Protein AF-A0A930I015-F1 (afdb_monomer)

Nearest PDB structures (foldseek):
  9bif-assembly3_M  TM=3.402E-01  e=7.885E+00  Borreliella burgdorferi B31

Foldseek 3Di:
DPVVLVVLLVVLVVLLVVLVVLLVCLVPPWDWDWDCDVHTDTDIDDVVCSVVSNVVSVVVSVVSVVVSVVD

Secondary structure (DSSP, 8-state):
--HHHHHHHHHHHHHHHHHHHHHHHTTSSS-EEEE-TTS-EEEE--GGGHHHHHHHHHHHHHHHHHHHHH-

Radius of gyration: 14.22 Å; Cα contacts (8 Å, |Δi|>4): 55; chains: 1; bounding box: 30×25×42 Å

Sequence (71 aa):
MDINKFNEAKRLVERIKSLDVVCNYGRISKYSLAFEKDGLHSFEVDEALREDVVKLAKSLKEKLEQELREL

Structure (mmCIF, N/CA/C/O backbone):
data_AF-A0A930I015-F1
#
_entry.id   AF-A0A930I015-F1
#
loop_
_atom_site.group_PDB
_atom_site.id
_atom_site.type_symbol
_atom_site.label_atom_id
_atom_site.label_alt_id
_atom_site.label_comp_id
_atom_site.label_asym_id
_atom_site.label_entity_id
_atom_site.label_seq_id
_atom_site.pdbx_PDB_ins_code
_atom_site.Cartn_x
_atom_site.Cartn_y
_atom_site.Cartn_z
_atom_site.occupancy
_atom_site.B_iso_or_equiv
_atom_site.auth_seq_id
_atom_site.auth_comp_id
_atom_site.auth_asym_id
_atom_site.auth_atom_id
_atom_site.pdbx_PDB_model_num
ATOM 1 N N . MET A 1 1 ? -12.208 4.170 26.060 1.00 61.94 1 MET A N 1
ATOM 2 C CA . MET A 1 1 ? -11.816 4.014 24.646 1.00 61.94 1 MET A CA 1
ATOM 3 C C . MET A 1 1 ? -11.534 2.539 24.438 1.00 61.94 1 MET A C 1
ATOM 5 O O . MET A 1 1 ? -10.806 1.981 25.248 1.00 61.94 1 MET A O 1
ATOM 9 N N . ASP A 1 2 ? -12.184 1.895 23.474 1.00 81.25 2 ASP A N 1
ATOM 10 C CA . ASP A 1 2 ? -11.995 0.464 23.221 1.00 81.25 2 ASP A CA 1
ATOM 11 C C . ASP A 1 2 ? -10.563 0.225 22.708 1.00 81.25 2 ASP A C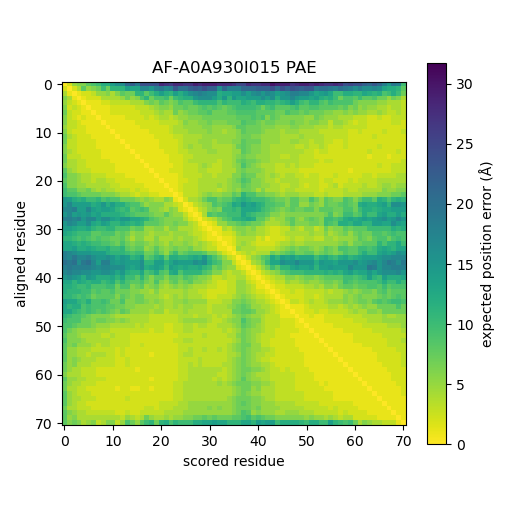 1
ATOM 13 O O . ASP A 1 2 ? -10.161 0.790 21.689 1.00 81.25 2 ASP A O 1
ATOM 17 N N . ILE A 1 3 ? -9.771 -0.554 23.452 1.00 78.31 3 ILE A N 1
ATOM 18 C CA . ILE A 1 3 ? -8.363 -0.841 23.136 1.00 78.31 3 ILE A CA 1
ATOM 19 C C . ILE A 1 3 ? -8.245 -1.512 21.760 1.00 78.31 3 ILE A C 1
ATOM 21 O O . ILE A 1 3 ? -7.275 -1.263 21.043 1.00 78.31 3 ILE A O 1
ATOM 25 N N . ASN A 1 4 ? -9.247 -2.296 21.351 1.00 83.06 4 ASN A N 1
ATOM 26 C CA . ASN A 1 4 ? -9.254 -2.943 20.041 1.00 83.06 4 ASN A CA 1
ATOM 27 C C . ASN A 1 4 ? -9.403 -1.914 18.918 1.00 83.06 4 ASN A C 1
ATOM 29 O O . ASN A 1 4 ? -8.589 -1.913 17.996 1.00 83.06 4 ASN A O 1
ATOM 33 N N . LYS A 1 5 ? -10.343 -0.968 19.054 1.00 82.00 5 LYS A N 1
ATOM 34 C CA . LYS A 1 5 ? -10.503 0.142 18.099 1.00 82.00 5 LYS A CA 1
ATOM 35 C C . LYS A 1 5 ? -9.246 1.003 17.998 1.00 82.00 5 LYS A C 1
ATOM 37 O O . LYS A 1 5 ? -8.859 1.417 16.911 1.00 82.00 5 LYS A O 1
ATOM 42 N N . PHE A 1 6 ? -8.573 1.254 19.121 1.00 86.12 6 PHE A N 1
ATOM 43 C CA . PHE A 1 6 ? -7.317 2.005 19.112 1.00 86.12 6 PHE A CA 1
ATOM 44 C C . PHE A 1 6 ? -6.196 1.268 18.368 1.00 86.12 6 PHE A C 1
ATOM 46 O O . PHE A 1 6 ? -5.482 1.876 17.569 1.00 86.12 6 PHE A O 1
ATOM 53 N N . ASN A 1 7 ? -6.041 -0.036 18.609 1.00 89.44 7 ASN A N 1
ATOM 54 C CA . ASN A 1 7 ? -5.033 -0.853 17.932 1.00 89.44 7 ASN A CA 1
ATOM 55 C C . ASN A 1 7 ? -5.299 -0.949 16.424 1.00 89.44 7 ASN A C 1
ATOM 57 O O . ASN A 1 7 ? -4.362 -0.893 15.625 1.00 89.44 7 ASN A O 1
ATOM 61 N N . GLU A 1 8 ? -6.566 -1.051 16.035 1.00 90.31 8 GLU A N 1
ATOM 62 C CA . GLU A 1 8 ? -6.991 -1.067 14.639 1.00 90.31 8 GLU A CA 1
ATOM 63 C C . GLU A 1 8 ? -6.723 0.275 1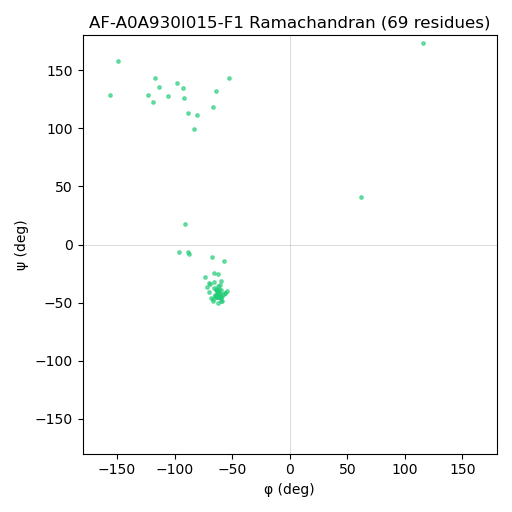3.946 1.00 90.31 8 GLU A C 1
ATOM 65 O O . GLU A 1 8 ? -6.041 0.307 12.918 1.00 90.31 8 GLU A O 1
ATOM 70 N N . ALA A 1 9 ? -7.117 1.392 14.566 1.00 90.56 9 ALA A N 1
ATOM 71 C CA . ALA A 1 9 ? -6.809 2.732 14.069 1.00 90.56 9 ALA A CA 1
ATOM 72 C C . ALA A 1 9 ? -5.293 2.959 13.928 1.00 90.56 9 ALA A C 1
ATOM 74 O O . ALA A 1 9 ? -4.828 3.470 12.907 1.00 90.56 9 ALA A O 1
ATOM 75 N N . LYS A 1 10 ? -4.493 2.524 14.912 1.00 92.69 10 LYS A N 1
ATOM 76 C CA . LYS A 1 10 ? -3.025 2.607 14.850 1.00 92.69 10 LYS A CA 1
ATOM 77 C C . LYS A 1 10 ? -2.469 1.835 13.648 1.00 92.69 10 LYS A C 1
ATOM 79 O O . LYS A 1 10 ? -1.643 2.374 12.910 1.00 92.69 10 LYS A O 1
ATOM 84 N N . ARG A 1 11 ? -2.950 0.610 13.418 1.00 92.06 11 ARG A N 1
ATOM 85 C CA . ARG A 1 11 ? -2.531 -0.230 12.286 1.00 92.06 11 ARG A CA 1
ATOM 86 C C . ARG A 1 11 ? -2.908 0.392 10.938 1.00 92.06 11 ARG A C 1
ATOM 88 O O . ARG A 1 11 ? -2.116 0.330 9.998 1.00 92.06 11 ARG A O 1
ATOM 95 N N . LEU A 1 12 ? -4.088 1.003 10.831 1.00 92.44 12 LEU A N 1
ATOM 96 C CA . LEU A 1 12 ? -4.507 1.721 9.623 1.00 92.44 12 LEU A CA 1
ATOM 97 C C . LEU A 1 12 ? -3.614 2.934 9.348 1.00 92.44 12 LEU A C 1
ATOM 99 O O . LEU A 1 12 ? -3.139 3.097 8.225 1.00 92.44 12 LEU A O 1
ATOM 103 N N . VAL A 1 13 ? -3.308 3.732 10.375 1.00 92.50 13 VAL A N 1
ATOM 104 C CA . VAL A 1 13 ? -2.408 4.890 10.251 1.00 92.50 13 VAL A CA 1
ATOM 105 C C . VAL A 1 13 ? -1.010 4.474 9.788 1.00 92.50 13 VAL A C 1
ATOM 107 O O . VAL A 1 13 ? -0.434 5.134 8.923 1.00 92.50 13 VAL A O 1
ATOM 110 N N . GLU A 1 14 ? -0.454 3.387 10.327 1.00 92.69 14 GLU A N 1
ATOM 111 C CA . GLU A 1 14 ? 0.852 2.868 9.897 1.00 92.69 14 GLU A CA 1
ATOM 112 C C . GLU A 1 14 ? 0.838 2.460 8.416 1.00 92.69 14 GLU A C 1
ATOM 114 O O . GLU A 1 14 ? 1.716 2.873 7.659 1.00 92.69 14 GLU A O 1
ATOM 119 N N . ARG A 1 15 ? -0.207 1.751 7.967 1.00 91.44 15 ARG A N 1
ATOM 120 C CA . ARG A 1 15 ? -0.363 1.361 6.555 1.00 91.44 15 ARG A CA 1
ATOM 121 C C . ARG A 1 15 ? -0.510 2.567 5.626 1.00 91.44 15 ARG A C 1
ATOM 123 O O . ARG A 1 15 ? 0.118 2.589 4.570 1.00 91.44 15 ARG A O 1
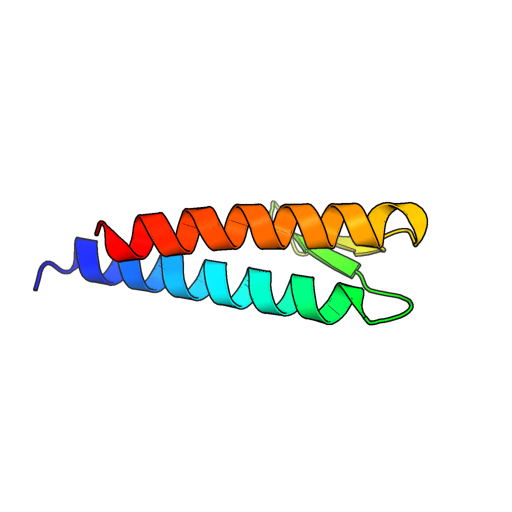ATOM 130 N N . ILE A 1 16 ? -1.296 3.574 6.013 1.00 92.62 16 ILE A N 1
ATOM 131 C CA . ILE A 1 16 ? -1.455 4.820 5.242 1.00 92.62 16 ILE A CA 1
ATOM 132 C C . ILE A 1 16 ? -0.100 5.520 5.071 1.00 92.62 16 ILE A C 1
ATOM 134 O O . ILE A 1 16 ? 0.258 5.897 3.955 1.00 92.62 16 ILE A O 1
ATOM 138 N N . LYS A 1 17 ? 0.694 5.626 6.144 1.00 91.56 17 LYS A N 1
ATOM 139 C CA . LYS A 1 17 ? 2.036 6.230 6.087 1.00 91.56 17 LYS A CA 1
ATOM 140 C C . LYS A 1 17 ? 2.974 5.471 5.148 1.00 91.56 17 LYS A C 1
ATOM 142 O O . LYS A 1 17 ? 3.698 6.101 4.380 1.00 91.56 17 LYS A O 1
ATOM 147 N N . SER A 1 18 ? 2.950 4.139 5.167 1.00 89.56 18 SER A N 1
ATOM 148 C CA . SER A 1 18 ? 3.734 3.330 4.225 1.00 89.56 18 SER A CA 1
ATOM 149 C C . SER A 1 18 ? 3.334 3.591 2.768 1.00 89.56 18 SER A C 1
ATOM 151 O O . SER A 1 18 ? 4.203 3.669 1.900 1.00 89.56 18 SER A O 1
ATOM 153 N N . LEU A 1 19 ? 2.042 3.787 2.483 1.00 90.38 19 LEU A N 1
ATOM 154 C CA . LEU A 1 19 ? 1.568 4.102 1.130 1.00 90.38 19 LEU A CA 1
ATOM 155 C C . LEU A 1 19 ? 1.968 5.507 0.669 1.00 90.38 19 LEU A C 1
ATOM 157 O O . LEU A 1 19 ? 2.269 5.692 -0.511 1.00 90.38 19 LEU A O 1
ATOM 161 N N . ASP A 1 20 ? 2.040 6.478 1.581 1.00 88.56 20 ASP A N 1
ATOM 162 C CA . ASP A 1 20 ? 2.581 7.807 1.273 1.00 88.56 20 ASP A CA 1
ATOM 163 C C . ASP A 1 20 ? 4.050 7.748 0.853 1.00 88.56 20 ASP A C 1
ATOM 165 O O . ASP A 1 20 ? 4.459 8.414 -0.101 1.00 88.56 20 ASP A O 1
ATOM 169 N N . VAL A 1 21 ? 4.845 6.910 1.518 1.00 87.12 21 VAL A N 1
ATOM 170 C CA . VAL A 1 21 ? 6.247 6.678 1.150 1.00 87.12 21 VAL A CA 1
ATOM 171 C C . VAL A 1 21 ? 6.352 6.108 -0.271 1.00 87.12 21 VAL A C 1
ATOM 173 O O . VAL A 1 21 ? 7.117 6.635 -1.079 1.00 87.12 21 VAL A O 1
ATOM 176 N N . VAL A 1 22 ? 5.525 5.117 -0.623 1.00 85.88 22 VAL A N 1
ATOM 177 C CA . VAL A 1 22 ? 5.471 4.558 -1.989 1.00 85.88 22 VAL A CA 1
ATOM 178 C C . VAL A 1 22 ? 5.076 5.618 -3.023 1.00 85.88 22 VAL A C 1
ATOM 180 O O . VAL A 1 22 ? 5.717 5.733 -4.068 1.00 85.88 22 VAL A O 1
ATOM 183 N N . CYS A 1 23 ? 4.069 6.445 -2.726 1.00 84.69 23 CYS A N 1
ATOM 184 C CA . CYS A 1 23 ? 3.661 7.537 -3.614 1.00 84.69 23 CYS A CA 1
ATOM 185 C C . CYS A 1 23 ? 4.788 8.559 -3.844 1.00 84.69 23 CYS A C 1
ATOM 187 O O . CYS A 1 23 ? 4.908 9.102 -4.944 1.00 84.69 23 CYS A O 1
ATOM 189 N N . ASN A 1 24 ? 5.622 8.811 -2.832 1.00 83.31 24 ASN A N 1
ATOM 190 C CA . ASN A 1 24 ? 6.775 9.703 -2.946 1.00 83.31 24 ASN A CA 1
ATOM 191 C C . ASN A 1 24 ? 7.906 9.089 -3.784 1.00 83.31 24 ASN A C 1
ATOM 193 O O . ASN A 1 24 ? 8.540 9.806 -4.562 1.00 83.31 24 ASN A O 1
ATOM 197 N N . TYR A 1 25 ? 8.127 7.774 -3.689 1.00 76.94 25 TYR A N 1
ATOM 198 C CA . TYR A 1 25 ? 9.134 7.068 -4.488 1.00 76.94 25 TYR A CA 1
ATOM 199 C C . TYR A 1 25 ? 8.838 7.048 -5.984 1.00 76.94 25 TYR A C 1
ATOM 201 O O . TYR A 1 25 ? 9.773 7.031 -6.778 1.00 76.94 25 TYR A O 1
ATOM 209 N N . GLY A 1 26 ? 7.572 7.173 -6.386 1.00 68.00 26 GLY A N 1
ATOM 210 C CA . GLY A 1 26 ? 7.197 7.352 -7.791 1.00 68.00 26 GLY A CA 1
ATOM 211 C C . GLY A 1 26 ? 7.826 8.569 -8.485 1.00 68.00 26 GLY A C 1
ATOM 212 O O . GLY A 1 26 ? 7.798 8.647 -9.709 1.00 68.00 26 GLY A O 1
ATOM 213 N N . ARG A 1 27 ? 8.408 9.512 -7.729 1.00 70.31 27 ARG A N 1
ATOM 214 C CA . ARG A 1 27 ? 9.164 10.665 -8.255 1.00 70.31 27 ARG A CA 1
ATOM 215 C C . ARG A 1 27 ? 10.654 10.375 -8.466 1.00 70.31 27 ARG A C 1
ATOM 217 O O . ARG A 1 27 ? 11.369 11.238 -8.967 1.00 70.31 27 ARG A O 1
ATOM 224 N N . ILE A 1 28 ? 11.131 9.205 -8.048 1.00 78.62 28 ILE A N 1
ATOM 225 C CA . ILE A 1 28 ? 12.535 8.801 -8.126 1.00 78.62 28 ILE A CA 1
ATOM 226 C C . ILE A 1 28 ? 12.726 7.923 -9.364 1.00 78.62 28 ILE A C 1
ATOM 228 O O . ILE A 1 28 ? 11.913 7.051 -9.666 1.00 78.62 28 ILE A O 1
ATOM 232 N N . SER A 1 29 ? 13.832 8.143 -10.074 1.00 70.56 29 SER A N 1
ATOM 233 C CA . SER A 1 29 ? 14.172 7.441 -11.315 1.00 70.56 29 SER A CA 1
ATOM 234 C C . SER A 1 29 ? 14.491 5.958 -11.140 1.00 70.56 29 SER A C 1
ATOM 236 O O . SER A 1 29 ? 14.616 5.277 -12.147 1.00 70.56 29 SER A O 1
ATOM 238 N N . LYS A 1 30 ? 14.655 5.459 -9.909 1.00 76.62 30 LYS A N 1
ATOM 239 C CA . LYS A 1 30 ? 14.774 4.040 -9.543 1.00 76.62 30 LYS A CA 1
ATOM 240 C C . LYS A 1 30 ? 14.361 3.874 -8.085 1.00 76.62 30 LYS A C 1
ATOM 242 O O . LYS A 1 30 ? 14.872 4.589 -7.224 1.00 76.62 30 LYS A O 1
ATOM 247 N N . TYR A 1 31 ? 13.457 2.943 -7.803 1.00 80.62 31 TYR A N 1
ATOM 248 C CA . TYR A 1 31 ? 13.120 2.557 -6.436 1.00 80.62 31 TYR A CA 1
ATOM 249 C C . TYR A 1 31 ? 12.703 1.090 -6.389 1.00 80.62 31 TYR A C 1
ATOM 251 O O . TYR A 1 31 ? 12.276 0.522 -7.394 1.00 80.62 31 TYR A O 1
ATOM 259 N N . SER A 1 32 ? 12.818 0.493 -5.207 1.00 84.06 32 SER A N 1
ATOM 260 C CA . SER A 1 32 ? 12.377 -0.873 -4.959 1.00 84.06 32 SER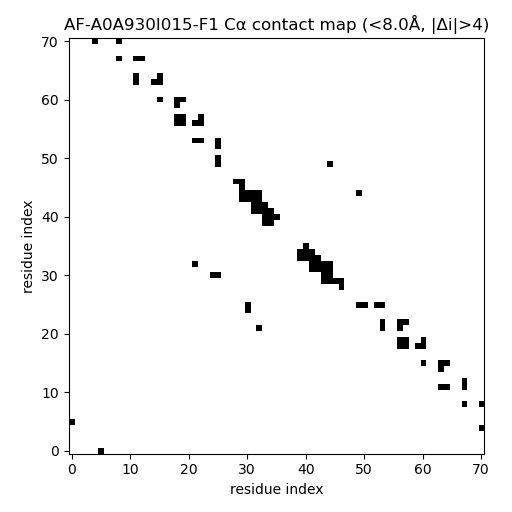 A CA 1
ATOM 261 C C . SER A 1 32 ? 11.261 -0.889 -3.927 1.00 84.06 32 SER A C 1
ATOM 263 O O . SER A 1 32 ? 11.280 -0.122 -2.963 1.00 84.06 32 SER A O 1
ATOM 265 N N .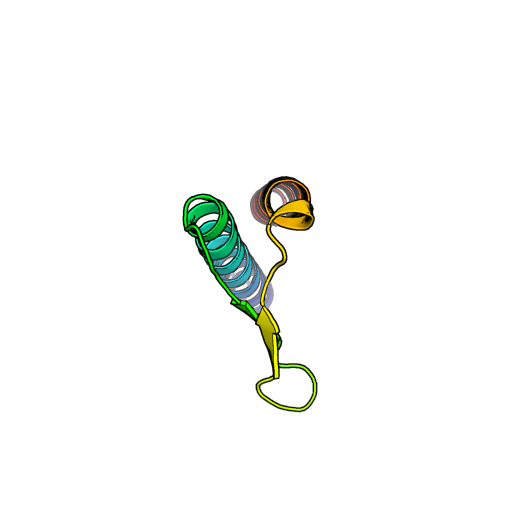 LEU A 1 33 ? 10.299 -1.784 -4.116 1.00 84.06 33 LEU A N 1
ATOM 266 C CA . LEU A 1 33 ? 9.291 -2.094 -3.113 1.00 84.06 33 LEU A CA 1
ATOM 267 C C . LEU A 1 33 ? 9.781 -3.258 -2.263 1.00 84.06 33 LEU A C 1
ATOM 269 O O . LEU A 1 33 ? 10.132 -4.307 -2.799 1.00 84.06 33 LEU A O 1
ATOM 273 N N . ALA A 1 34 ? 9.796 -3.063 -0.948 1.00 82.38 34 ALA A N 1
ATOM 274 C CA . ALA A 1 34 ? 10.089 -4.113 0.011 1.00 82.38 34 ALA A CA 1
ATOM 275 C C . ALA A 1 34 ? 8.790 -4.777 0.483 1.00 82.38 34 ALA A C 1
ATOM 277 O O . ALA A 1 34 ? 7.823 -4.097 0.830 1.00 82.38 34 ALA A O 1
ATOM 278 N N . PHE A 1 35 ? 8.787 -6.104 0.523 1.00 78.94 35 PHE A N 1
ATOM 279 C CA . PHE A 1 35 ? 7.702 -6.929 1.031 1.00 78.94 35 PHE A CA 1
ATOM 280 C C . PHE A 1 35 ? 8.255 -7.818 2.143 1.00 78.94 35 PHE A C 1
ATOM 282 O O . PHE A 1 35 ? 9.251 -8.505 1.947 1.00 78.94 35 PHE A O 1
ATOM 289 N N . GLU A 1 36 ? 7.592 -7.817 3.300 1.00 76.56 36 GLU A N 1
ATOM 290 C CA . GLU A 1 36 ? 7.983 -8.609 4.479 1.00 76.56 36 GLU A CA 1
ATOM 291 C C . GLU A 1 36 ? 7.323 -10.000 4.530 1.00 76.56 36 GLU A C 1
ATOM 293 O O . GLU A 1 36 ? 7.252 -10.631 5.586 1.00 76.56 36 GLU A O 1
ATOM 298 N N . LYS A 1 37 ? 6.793 -10.503 3.409 1.00 68.69 37 LYS A N 1
ATOM 299 C CA . LYS A 1 37 ? 6.209 -11.847 3.390 1.00 68.69 37 LYS A CA 1
ATOM 300 C C . LYS A 1 37 ? 7.333 -12.877 3.265 1.00 68.69 37 LYS A C 1
ATOM 302 O O . LYS A 1 37 ? 7.959 -12.964 2.216 1.00 68.69 37 LYS A O 1
ATOM 307 N N . ASP A 1 38 ? 7.554 -13.650 4.328 1.00 67.56 38 ASP A N 1
ATOM 308 C CA . ASP A 1 38 ? 8.566 -14.716 4.405 1.00 67.56 38 ASP A CA 1
ATOM 309 C C . ASP A 1 38 ? 10.019 -14.210 4.246 1.00 67.56 38 ASP A C 1
ATOM 311 O O . ASP A 1 38 ? 10.852 -14.823 3.575 1.00 67.56 38 ASP A O 1
ATOM 315 N N . GLY A 1 39 ? 10.325 -13.065 4.869 1.00 73.50 39 GLY A N 1
ATOM 316 C CA . GLY A 1 39 ? 11.628 -12.390 4.810 1.00 73.50 39 GLY A CA 1
ATOM 317 C C . GLY A 1 39 ? 11.550 -11.021 4.131 1.00 73.50 39 GLY A C 1
ATOM 318 O O . GLY A 1 39 ? 10.499 -10.634 3.629 1.00 73.50 39 GLY A O 1
ATOM 319 N N . LEU A 1 40 ? 12.656 -10.270 4.142 1.00 78.19 40 LEU A N 1
ATOM 320 C CA . LEU A 1 40 ? 12.743 -8.981 3.452 1.00 78.19 40 LEU A CA 1
ATOM 321 C C . LEU A 1 40 ? 13.084 -9.221 1.977 1.00 78.19 40 LEU A C 1
ATOM 323 O O . LEU A 1 40 ? 14.250 -9.417 1.633 1.00 78.19 40 LEU A O 1
ATOM 327 N N . HIS A 1 41 ? 12.070 -9.186 1.116 1.00 80.12 41 HIS A N 1
ATOM 328 C CA . HIS A 1 41 ? 12.245 -9.269 -0.335 1.00 80.12 41 HIS A CA 1
ATOM 329 C C . HIS A 1 41 ? 12.033 -7.894 -0.948 1.00 80.12 41 HIS A C 1
ATOM 331 O O . HIS A 1 41 ? 11.013 -7.258 -0.689 1.00 80.12 41 HIS A O 1
ATOM 337 N N . SER A 1 42 ? 12.976 -7.420 -1.759 1.00 83.81 42 SER A N 1
ATOM 338 C CA . SER A 1 42 ? 12.839 -6.159 -2.486 1.00 83.81 42 SER A CA 1
ATOM 339 C C . SER A 1 42 ? 12.768 -6.397 -3.991 1.00 83.81 42 SER A C 1
ATOM 341 O O . SER A 1 42 ? 13.533 -7.181 -4.548 1.00 83.81 42 SER A O 1
ATOM 343 N N . PHE A 1 43 ? 11.840 -5.709 -4.654 1.00 83.38 43 PHE A N 1
ATOM 344 C CA . PHE A 1 43 ? 11.665 -5.755 -6.105 1.00 83.38 43 PHE A CA 1
ATOM 345 C C . PHE A 1 43 ? 11.873 -4.359 -6.671 1.00 83.38 43 PHE A C 1
ATOM 347 O O . PHE A 1 43 ? 11.199 -3.422 -6.245 1.00 83.38 43 PHE A O 1
ATOM 354 N N . GLU A 1 44 ? 12.813 -4.207 -7.603 1.00 86.88 44 GLU A N 1
ATOM 355 C CA . GLU A 1 44 ? 12.962 -2.965 -8.363 1.00 86.88 44 GLU A CA 1
ATOM 356 C C . GLU A 1 44 ? 11.709 -2.734 -9.212 1.00 86.88 44 GLU A C 1
ATOM 358 O O . GLU A 1 44 ? 11.206 -3.650 -9.861 1.00 86.88 44 GLU A O 1
ATOM 363 N N . VAL A 1 45 ? 11.173 -1.516 -9.159 1.00 85.19 45 VAL A N 1
ATOM 364 C CA . VAL A 1 45 ? 10.008 -1.144 -9.958 1.00 85.19 45 VAL A CA 1
ATOM 365 C C . VAL A 1 45 ? 10.487 -0.636 -11.308 1.00 85.19 45 VAL A C 1
ATOM 367 O O . VAL A 1 45 ? 11.095 0.439 -11.400 1.00 85.19 45 VAL A O 1
ATOM 370 N N . ASP A 1 46 ? 10.170 -1.402 -12.352 1.00 86.25 46 ASP A N 1
ATOM 371 C CA . ASP A 1 46 ? 10.393 -1.006 -13.738 1.00 86.25 46 ASP A CA 1
ATOM 372 C C . ASP A 1 46 ? 9.775 0.362 -14.022 1.00 86.25 46 ASP A C 1
ATOM 374 O O . ASP A 1 46 ? 8.691 0.698 -13.541 1.00 86.25 46 ASP A O 1
ATOM 378 N N . GLU A 1 47 ? 10.450 1.152 -14.855 1.00 83.38 47 GLU A N 1
ATOM 379 C CA . GLU A 1 47 ? 9.990 2.492 -15.222 1.00 83.38 47 GLU A CA 1
ATOM 380 C C . GLU A 1 47 ? 8.567 2.492 -15.787 1.00 83.38 47 GLU A C 1
ATOM 382 O O . GLU A 1 47 ? 7.754 3.331 -15.401 1.00 83.38 47 GLU A O 1
ATOM 387 N N . ALA A 1 48 ? 8.246 1.488 -16.606 1.00 86.56 48 ALA A N 1
ATOM 388 C CA . ALA A 1 48 ? 6.924 1.304 -17.195 1.00 86.56 48 ALA A CA 1
ATOM 389 C C . ALA A 1 48 ? 5.814 1.063 -16.156 1.00 86.56 48 ALA A C 1
ATOM 391 O O . ALA A 1 48 ? 4.659 1.367 -16.427 1.00 86.56 48 ALA A O 1
ATOM 392 N N . LEU A 1 49 ? 6.148 0.540 -14.970 1.00 85.75 49 LEU A N 1
ATOM 393 C CA . LEU A 1 49 ? 5.184 0.207 -13.916 1.00 85.75 49 LEU A CA 1
ATOM 394 C C . LEU A 1 49 ? 5.039 1.314 -12.864 1.00 85.75 49 LEU A C 1
ATOM 396 O O . LEU A 1 49 ? 4.183 1.218 -11.983 1.00 85.75 49 LEU A O 1
ATOM 400 N N . ARG A 1 50 ? 5.857 2.374 -12.915 1.00 84.88 50 ARG A N 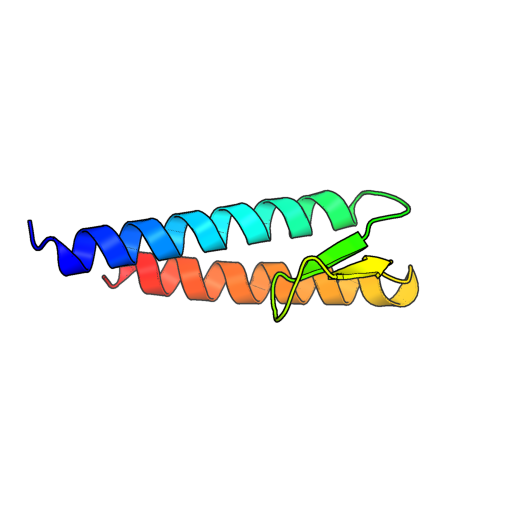1
ATOM 401 C CA . ARG A 1 50 ? 5.886 3.399 -11.856 1.00 84.88 50 ARG A CA 1
ATOM 402 C C . ARG A 1 50 ? 4.554 4.096 -11.666 1.00 84.88 50 ARG A C 1
ATOM 404 O O . ARG A 1 50 ? 4.104 4.237 -10.530 1.00 84.88 50 ARG A O 1
ATOM 411 N N . GLU A 1 51 ? 3.949 4.552 -12.757 1.00 86.69 51 GLU A N 1
ATOM 412 C CA . GLU A 1 51 ? 2.677 5.270 -12.695 1.00 86.69 51 GLU A CA 1
ATOM 413 C C . GLU A 1 51 ? 1.564 4.374 -12.152 1.00 86.69 51 GLU A C 1
ATOM 415 O O . GLU A 1 51 ? 0.791 4.812 -11.297 1.00 86.69 51 GLU A O 1
ATOM 420 N N . ASP A 1 52 ? 1.542 3.105 -12.560 1.00 89.88 52 ASP A N 1
ATOM 421 C CA . ASP A 1 52 ? 0.574 2.119 -12.083 1.00 89.88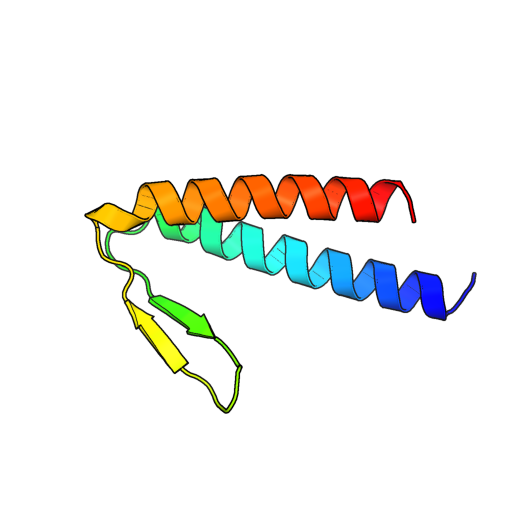 52 ASP A CA 1
ATOM 422 C C . ASP A 1 52 ? 0.745 1.830 -10.590 1.00 89.88 52 ASP A C 1
ATOM 424 O O . ASP A 1 52 ? -0.242 1.825 -9.850 1.00 89.88 52 ASP A O 1
ATOM 428 N N . VAL A 1 53 ? 1.985 1.673 -10.112 1.00 88.44 53 VAL A N 1
ATOM 429 C CA . VAL A 1 53 ? 2.275 1.496 -8.680 1.00 88.44 53 VAL A CA 1
ATOM 430 C C . VAL A 1 53 ? 1.825 2.717 -7.876 1.00 88.44 53 VAL A C 1
ATOM 432 O O . VAL A 1 53 ? 1.175 2.563 -6.841 1.00 88.44 53 VAL A O 1
ATOM 435 N N . VAL A 1 54 ? 2.106 3.935 -8.352 1.00 88.50 54 VAL A N 1
ATOM 436 C CA . VAL A 1 54 ? 1.670 5.173 -7.682 1.00 88.50 54 VAL A CA 1
ATOM 437 C C . VAL A 1 54 ? 0.149 5.276 -7.661 1.00 88.50 54 VAL A C 1
ATOM 439 O O . VAL A 1 54 ? -0.436 5.634 -6.636 1.00 88.50 54 VAL A O 1
ATOM 442 N N . LYS A 1 55 ? -0.509 4.968 -8.779 1.00 91.94 55 LYS A N 1
ATOM 443 C CA . LYS A 1 55 ? -1.968 5.006 -8.890 1.00 91.94 55 LYS A CA 1
ATOM 444 C C . LYS A 1 55 ? -2.612 3.994 -7.945 1.00 91.94 55 LYS A C 1
ATOM 446 O O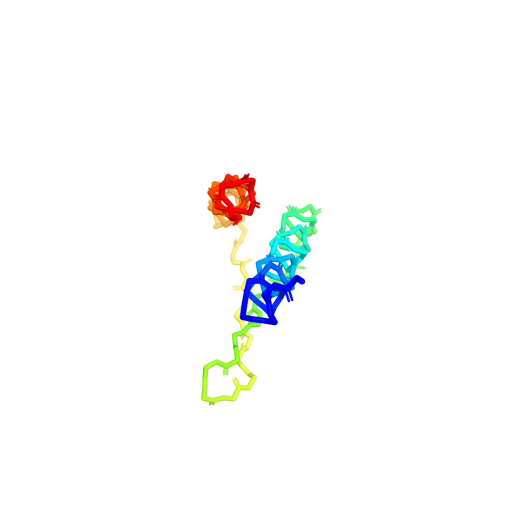 . LYS A 1 55 ? -3.530 4.356 -7.211 1.00 91.94 55 LYS A O 1
ATOM 451 N N . LEU A 1 56 ? -2.085 2.771 -7.899 1.00 92.25 56 LEU A N 1
ATOM 452 C CA . LEU A 1 56 ? -2.542 1.729 -6.985 1.00 92.25 56 LEU A CA 1
ATOM 453 C C . LEU A 1 56 ? -2.352 2.141 -5.519 1.00 92.25 56 LEU A C 1
ATOM 455 O O . LEU A 1 56 ? -3.277 1.990 -4.721 1.00 92.25 56 LEU A O 1
ATOM 459 N N . ALA A 1 57 ? -1.189 2.699 -5.170 1.00 90.88 57 ALA A N 1
ATOM 460 C CA . ALA A 1 57 ? -0.898 3.154 -3.813 1.00 90.88 57 ALA A CA 1
ATOM 461 C C . ALA A 1 57 ? -1.850 4.277 -3.365 1.00 90.88 57 ALA A C 1
ATOM 463 O O . ALA A 1 57 ? -2.365 4.220 -2.247 1.00 90.88 57 ALA A O 1
ATOM 464 N N . LYS A 1 58 ? -2.158 5.241 -4.245 1.00 92.75 58 LYS A N 1
ATOM 465 C CA . LYS A 1 58 ? -3.152 6.297 -3.982 1.00 92.75 58 LYS A CA 1
ATOM 466 C C . LYS A 1 58 ? -4.551 5.730 -3.765 1.00 92.75 58 LYS A C 1
ATOM 468 O O . LYS A 1 58 ? -5.170 6.025 -2.748 1.00 92.75 58 LYS A O 1
ATOM 473 N N . SER A 1 59 ? -5.023 4.873 -4.671 1.00 94.94 59 SER A N 1
ATOM 474 C CA . SER A 1 59 ? -6.354 4.265 -4.547 1.00 94.94 59 SER A CA 1
ATOM 475 C C . SER A 1 59 ? -6.485 3.401 -3.293 1.00 94.94 59 SER A C 1
ATOM 477 O O . SER A 1 59 ? -7.550 3.357 -2.681 1.00 94.94 59 SER A O 1
ATOM 479 N N . LEU A 1 60 ? -5.420 2.702 -2.890 1.00 94.44 60 LEU A N 1
ATOM 480 C CA . LEU A 1 60 ? -5.422 1.945 -1.641 1.00 94.44 60 LEU A CA 1
ATOM 481 C C . LEU A 1 60 ? -5.415 2.876 -0.423 1.00 94.44 60 L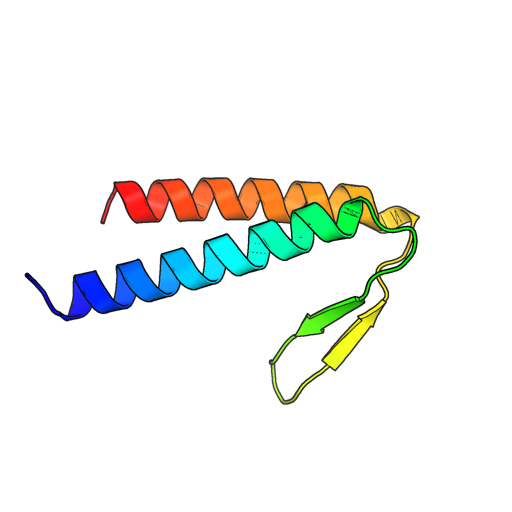EU A C 1
ATOM 483 O O . LEU A 1 60 ? -6.142 2.620 0.532 1.00 94.44 60 LEU A O 1
ATOM 487 N N . LYS A 1 61 ? -4.638 3.963 -0.466 1.00 93.44 61 LYS A N 1
ATOM 488 C CA . LYS A 1 61 ? -4.594 4.964 0.602 1.00 93.44 61 LYS A CA 1
ATOM 489 C C . LYS A 1 61 ? -5.971 5.582 0.844 1.00 93.44 61 LYS A C 1
ATOM 491 O O . LYS A 1 61 ? -6.414 5.585 1.985 1.00 93.44 61 LYS A O 1
ATOM 496 N N . GLU A 1 62 ? -6.664 6.024 -0.204 1.00 95.00 62 GLU A N 1
ATOM 497 C CA . GLU A 1 62 ? -8.013 6.605 -0.098 1.00 95.00 62 GLU A CA 1
ATOM 498 C C . GLU A 1 62 ? -9.001 5.644 0.581 1.00 95.00 62 GLU A C 1
ATOM 500 O O . GLU A 1 62 ? -9.772 6.050 1.450 1.00 95.00 62 GLU A O 1
ATOM 505 N N . LYS A 1 63 ? -8.936 4.347 0.246 1.00 95.75 63 LYS A N 1
ATOM 506 C CA . LYS A 1 63 ? -9.763 3.319 0.897 1.00 95.75 63 LYS A CA 1
ATOM 507 C C . LYS A 1 63 ? -9.457 3.185 2.389 1.00 95.75 63 LYS A C 1
ATOM 509 O O . LYS A 1 63 ? -10.387 3.131 3.184 1.00 95.75 63 LYS A O 1
ATOM 514 N N . LEU A 1 64 ? -8.178 3.151 2.770 1.00 94.19 64 LEU A N 1
ATOM 515 C CA . LEU A 1 64 ? -7.780 3.035 4.179 1.00 94.19 64 LEU A CA 1
ATOM 516 C C . LEU A 1 64 ? -8.096 4.306 4.979 1.00 94.19 64 LEU A C 1
ATOM 518 O O . LEU A 1 64 ? -8.427 4.221 6.158 1.00 94.19 64 LEU A O 1
ATOM 522 N N . GLU A 1 65 ? -8.004 5.484 4.361 1.00 93.56 65 GLU A N 1
ATOM 523 C CA . GLU A 1 65 ? -8.418 6.743 4.987 1.00 93.56 65 GLU A CA 1
ATOM 524 C C . GLU A 1 65 ? -9.926 6.781 5.237 1.00 93.56 65 GLU A C 1
ATOM 526 O O . GLU A 1 65 ? -10.349 7.294 6.272 1.00 93.56 65 GLU A O 1
ATOM 531 N N . GLN A 1 66 ? -10.730 6.234 4.322 1.00 95.25 66 GLN A N 1
ATOM 532 C CA . GLN A 1 66 ? -12.169 6.097 4.526 1.00 95.25 66 GLN A CA 1
ATOM 533 C C . GLN A 1 66 ? -12.478 5.108 5.657 1.00 95.25 66 GLN A C 1
ATOM 535 O O . GLN A 1 66 ? -13.232 5.453 6.562 1.00 95.25 66 GLN A O 1
ATOM 540 N N . GLU A 1 67 ? -11.835 3.937 5.663 1.00 93.56 67 GLU A N 1
ATOM 541 C CA . GLU A 1 67 ? -11.966 2.935 6.734 1.00 93.56 67 GLU A CA 1
ATOM 542 C C . GLU A 1 67 ? -11.612 3.528 8.108 1.00 93.56 67 GLU A C 1
ATOM 544 O O . GLU A 1 67 ? -12.336 3.335 9.078 1.00 93.56 67 GLU A O 1
ATOM 549 N N . LEU A 1 68 ? -10.550 4.339 8.183 1.00 91.94 68 LEU A N 1
ATOM 550 C CA . LEU A 1 68 ? -10.146 5.018 9.415 1.00 91.94 68 LEU A CA 1
ATOM 551 C C . LEU A 1 68 ? -11.165 6.069 9.891 1.00 91.94 68 LEU A C 1
ATOM 553 O O . LEU A 1 68 ? -11.282 6.289 11.094 1.00 91.94 68 LEU A O 1
ATOM 557 N N . ARG A 1 69 ? -11.878 6.743 8.978 1.00 91.56 69 ARG A N 1
ATOM 558 C CA . ARG A 1 69 ? -12.929 7.719 9.333 1.00 91.56 69 ARG A CA 1
ATOM 559 C C . ARG A 1 69 ? -14.196 7.052 9.858 1.00 91.56 69 ARG A C 1
ATOM 561 O O . ARG A 1 69 ? -14.935 7.687 10.605 1.00 91.56 69 ARG A O 1
ATOM 568 N N . GLU A 1 70 ? -14.461 5.823 9.427 1.00 92.19 70 GLU A N 1
ATOM 569 C CA . GLU A 1 70 ? -15.657 5.052 9.784 1.00 92.19 70 GLU A CA 1
ATOM 570 C C . GLU A 1 70 ? -15.496 4.236 11.086 1.00 92.19 70 GLU A C 1
ATOM 572 O O . GLU A 1 70 ? -16.483 3.688 11.581 1.00 92.19 70 GLU A O 1
ATOM 577 N N . LEU A 1 71 ? -14.281 4.172 11.648 1.00 85.44 71 LEU A N 1
ATOM 578 C CA . LEU A 1 71 ? -13.901 3.361 12.819 1.00 85.44 71 LEU A CA 1
ATOM 579 C C . LEU A 1 71 ? -14.280 3.974 14.185 1.00 85.44 71 LEU A C 1
ATOM 581 O O . LEU A 1 71 ? -14.784 3.227 15.075 1.00 85.44 71 LEU A O 1
#

pLDDT: mean 85.7, std 7.65, range [61.94, 95.75]

Solvent-accessible surface area (backbone atoms only — not comparable to full-atom values): 4134 Å² total; per-residue (Å²): 130,63,66,65,60,50,53,50,48,51,53,47,53,53,52,43,53,54,31,51,51,51,45,56,44,55,77,46,99,70,48,62,53,74,42,74,77,95,49,89,46,70,43,74,55,53,79,89,48,35,66,58,52,30,51,50,32,48,59,51,34,55,52,49,54,50,54,59,73,74,107

Mean predicted aligned error: 5.73 Å

Organism: NCBI:txid470565